Protein AF-A0A1G6MRA1-F1 (afdb_monomer)

pLDDT: mean 95.52, std 4.78, range [68.81, 98.44]

Radius of gyration: 17.94 Å; Cα contacts (8 Å, |Δi|>4): 20; chains: 1; bounding box: 34×18×49 Å

Organism: NCBI:txid361279

Secondary structure (DSSP, 8-state):
-TTTT--HHHHHHHHHHHHHHHHHHHHHHHHHHIIIIIHHHHHHT-HHHHHHHHHHHHHHHH-

Sequence (63 aa):
MVDDDRYCVDILTQISAINASLKQVGFRLLEDHTHHCVADAIKEGDGQEAIGELLQVFERFAK

Solvent-accessible surface area (backbone atoms only — not comparable to full-atom values): 3568 Å² total; per-residue (Å²): 93,77,95,68,70,51,60,66,68,59,54,52,51,51,52,51,51,49,53,53,50,52,52,54,53,52,49,51,53,50,51,52,42,47,68,44,61,35,49,48,30,46,75,74,69,49,28,70,61,41,52,53,52,51,51,57,52,48,58,64,72,73,105

Mean predicted aligned error: 3.19 Å

Foldseek 3Di:
DVVVVDDPVVVVVVVVVVVVVVLVVLVVVLVVCCVPVLVVCVVVVNNVVSVVVSVVSVVVSVD

Structure (mmCIF, N/CA/C/O backbone):
data_AF-A0A1G6MRA1-F1
#
_entry.id   AF-A0A1G6MRA1-F1
#
loop_
_atom_site.group_PDB
_atom_site.id
_atom_site.type_symbol
_atom_site.label_atom_id
_atom_site.label_alt_id
_atom_site.label_comp_id
_atom_site.label_asym_id
_atom_site.label_entity_id
_atom_site.label_seq_id
_atom_site.pdbx_PDB_ins_code
_atom_site.Cartn_x
_atom_site.Cartn_y
_atom_site.Cartn_z
_atom_site.occupancy
_atom_site.B_iso_or_equiv
_atom_site.auth_seq_id
_atom_site.auth_comp_id
_atom_site.auth_asym_id
_atom_site.auth_atom_id
_atom_site.pdbx_PDB_model_num
ATOM 1 N N . MET A 1 1 ? 8.544 -10.256 -22.288 1.00 94.19 1 MET A N 1
ATOM 2 C CA . MET A 1 1 ? 9.400 -9.054 -22.101 1.00 94.19 1 MET A CA 1
ATOM 3 C C . MET A 1 1 ? 10.856 -9.442 -21.931 1.00 94.19 1 MET A C 1
ATOM 5 O O . MET A 1 1 ? 11.652 -9.033 -22.758 1.00 94.19 1 MET A O 1
ATOM 9 N N . VAL A 1 2 ? 11.196 -10.196 -20.878 1.00 97.19 2 VAL A N 1
ATOM 10 C CA . VAL A 1 2 ? 12.553 -10.740 -20.685 1.00 97.19 2 VAL A CA 1
ATOM 11 C C . VAL A 1 2 ? 12.849 -11.796 -21.748 1.00 97.19 2 VAL A C 1
ATOM 13 O O . VAL A 1 2 ? 13.832 -11.663 -22.456 1.00 97.19 2 VAL A O 1
ATOM 16 N N . ASP A 1 3 ? 11.931 -12.746 -21.947 1.00 97.94 3 ASP A N 1
ATOM 17 C CA . ASP A 1 3 ? 12.051 -13.790 -22.981 1.00 97.94 3 ASP A CA 1
ATOM 18 C C . ASP A 1 3 ? 12.080 -13.239 -24.420 1.00 97.94 3 ASP A C 1
ATOM 20 O O . ASP A 1 3 ? 12.487 -13.938 -25.340 1.00 97.94 3 ASP A O 1
ATOM 24 N N . ASP A 1 4 ? 11.656 -11.982 -24.603 1.00 97.56 4 ASP A N 1
ATOM 25 C CA . ASP A 1 4 ? 11.656 -11.284 -25.895 1.00 97.56 4 ASP A CA 1
ATOM 26 C C . ASP A 1 4 ? 12.858 -10.325 -26.040 1.00 97.56 4 ASP A C 1
ATOM 28 O O . ASP A 1 4 ? 12.838 -9.459 -26.914 1.00 97.56 4 ASP A O 1
ATOM 32 N N . ASP A 1 5 ? 13.840 -10.386 -25.130 1.00 96.00 5 ASP A N 1
ATOM 33 C CA . ASP A 1 5 ? 15.022 -9.509 -25.081 1.00 96.00 5 ASP A CA 1
ATOM 34 C C . ASP A 1 5 ? 14.693 -8.003 -25.185 1.00 96.00 5 ASP A C 1
ATOM 36 O O . ASP A 1 5 ? 15.408 -7.208 -25.806 1.00 96.00 5 ASP A O 1
ATOM 40 N N . ARG A 1 6 ? 13.578 -7.573 -24.572 1.00 97.88 6 ARG A N 1
ATOM 41 C CA . ARG A 1 6 ? 13.18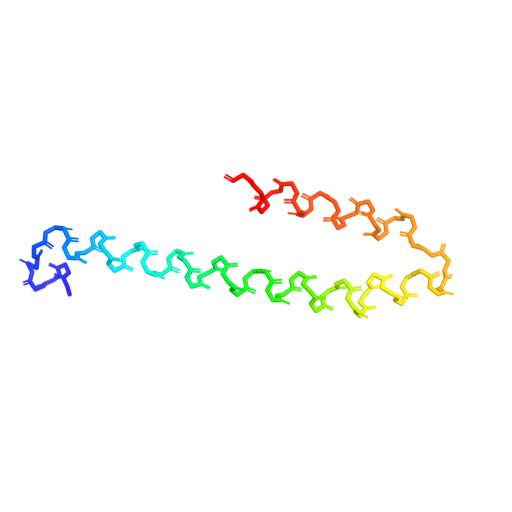4 -6.156 -24.576 1.00 97.88 6 ARG A CA 1
ATOM 42 C C . ARG A 1 6 ? 14.189 -5.295 -23.821 1.00 97.88 6 ARG A C 1
ATOM 44 O O . ARG A 1 6 ? 14.793 -5.717 -22.838 1.00 97.88 6 ARG A O 1
ATOM 51 N N . TYR A 1 7 ? 14.290 -4.033 -24.241 1.00 98.31 7 TYR A N 1
ATOM 52 C CA . TYR A 1 7 ? 15.204 -3.065 -23.647 1.00 98.31 7 TYR A CA 1
ATOM 53 C C . TYR A 1 7 ? 15.018 -2.961 -22.127 1.00 98.31 7 TYR A C 1
ATOM 55 O O . TYR A 1 7 ? 13.903 -2.788 -21.634 1.00 98.31 7 TYR A O 1
ATOM 63 N N . CYS A 1 8 ? 16.120 -3.037 -21.377 1.00 98.38 8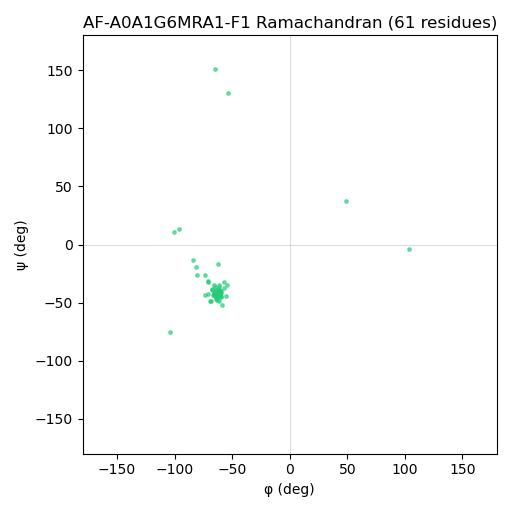 CYS A N 1
ATOM 64 C CA . CYS A 1 8 ? 16.091 -3.114 -19.916 1.00 98.38 8 CYS A CA 1
ATOM 65 C C . CYS A 1 8 ? 15.304 -1.964 -19.264 1.00 98.38 8 CYS A C 1
ATOM 67 O O . CYS A 1 8 ? 14.623 -2.176 -18.263 1.00 98.38 8 CYS A O 1
ATOM 69 N N . VAL A 1 9 ? 15.348 -0.757 -19.841 1.00 98.31 9 VAL A N 1
ATOM 70 C CA . VAL A 1 9 ? 14.611 0.414 -19.330 1.00 98.31 9 VAL A CA 1
ATOM 71 C C . VAL A 1 9 ? 13.094 0.227 -19.441 1.00 98.31 9 VAL A C 1
ATOM 73 O O . VAL A 1 9 ? 12.363 0.634 -18.537 1.00 98.31 9 VAL A O 1
ATOM 76 N N . ASP A 1 10 ? 12.605 -0.447 -20.484 1.00 98.06 10 ASP A N 1
ATOM 77 C CA . ASP A 1 10 ? 11.180 -0.766 -20.627 1.00 98.06 10 ASP A CA 1
ATOM 78 C C . ASP A 1 10 ? 10.725 -1.743 -19.540 1.00 98.06 10 ASP A C 1
ATOM 80 O O . ASP A 1 10 ? 9.651 -1.583 -18.958 1.00 98.06 10 ASP A O 1
ATOM 84 N N . ILE A 1 11 ? 11.548 -2.758 -19.258 1.00 98.44 11 ILE A N 1
ATOM 85 C CA . ILE A 1 11 ? 11.282 -3.754 -18.212 1.00 98.44 11 ILE A CA 1
ATOM 86 C C . ILE A 1 11 ? 11.237 -3.071 -16.845 1.00 98.44 11 ILE A C 1
ATOM 88 O O . ILE A 1 11 ? 10.278 -3.261 -16.099 1.00 98.44 11 ILE A O 1
ATOM 92 N N . LEU A 1 12 ? 12.222 -2.221 -16.542 1.00 98.31 12 LEU A N 1
ATOM 93 C CA . LEU A 1 12 ? 12.251 -1.451 -15.297 1.00 98.31 12 LEU A CA 1
ATOM 94 C C . LEU A 1 12 ? 11.030 -0.532 -15.168 1.00 98.31 12 LEU A C 1
ATOM 96 O O . LEU A 1 12 ? 10.431 -0.464 -14.099 1.00 98.31 12 LEU A O 1
ATOM 100 N N . THR A 1 13 ? 10.604 0.101 -16.262 1.00 98.38 13 THR A N 1
ATOM 101 C CA . THR A 1 13 ? 9.396 0.939 -16.290 1.00 98.38 13 THR A CA 1
ATOM 102 C C . THR A 1 13 ? 8.138 0.133 -15.953 1.00 98.38 13 THR A C 1
ATOM 104 O O . THR A 1 13 ? 7.307 0.584 -15.164 1.00 98.38 13 THR A O 1
ATOM 107 N N . GLN A 1 14 ? 7.996 -1.078 -16.500 1.00 98.25 14 GLN A N 1
ATOM 108 C CA . GLN A 1 14 ? 6.867 -1.959 -16.180 1.00 98.25 14 GLN A CA 1
ATOM 109 C C . GLN A 1 14 ? 6.908 -2.451 -14.729 1.00 98.25 14 GLN A C 1
ATOM 111 O O . GLN A 1 14 ? 5.875 -2.463 -14.063 1.00 98.25 14 GLN A O 1
ATOM 116 N N . ILE A 1 15 ? 8.091 -2.772 -14.197 1.00 98.38 15 ILE A N 1
ATOM 117 C CA . ILE A 1 15 ? 8.255 -3.105 -12.774 1.00 98.38 15 ILE A CA 1
ATOM 118 C C . ILE A 1 15 ? 7.819 -1.926 -11.895 1.00 98.38 15 ILE A C 1
ATOM 120 O O . ILE A 1 15 ? 7.057 -2.115 -10.947 1.00 98.38 15 ILE A O 1
ATOM 124 N N . SER A 1 16 ? 8.231 -0.697 -12.222 1.00 98.19 16 SER A N 1
ATOM 125 C CA . SER A 1 16 ? 7.789 0.500 -11.499 1.00 98.19 16 SER A CA 1
ATOM 126 C C . SER A 1 16 ? 6.269 0.689 -11.554 1.00 98.19 16 SER A C 1
ATOM 128 O O . SER A 1 16 ? 5.666 1.021 -10.533 1.00 98.19 16 SER A O 1
ATOM 130 N N . ALA A 1 17 ? 5.635 0.434 -12.703 1.00 98.25 17 ALA A N 1
ATOM 131 C CA . ALA A 1 17 ? 4.180 0.510 -12.850 1.00 98.25 17 ALA A CA 1
ATOM 132 C C . ALA A 1 17 ? 3.446 -0.533 -11.986 1.00 98.25 17 ALA A C 1
ATOM 134 O O . ALA A 1 17 ? 2.446 -0.214 -11.336 1.00 98.25 17 ALA A O 1
ATOM 135 N N . ILE A 1 18 ? 3.964 -1.764 -11.924 1.00 98.31 18 ILE A N 1
ATOM 136 C CA . ILE A 1 18 ? 3.422 -2.822 -11.061 1.00 98.31 18 ILE A CA 1
ATOM 137 C C . ILE A 1 18 ? 3.578 -2.434 -9.588 1.00 98.31 18 ILE A C 1
ATOM 139 O O . ILE A 1 18 ? 2.607 -2.502 -8.840 1.00 98.31 18 ILE A O 1
ATOM 143 N N . ASN A 1 19 ? 4.752 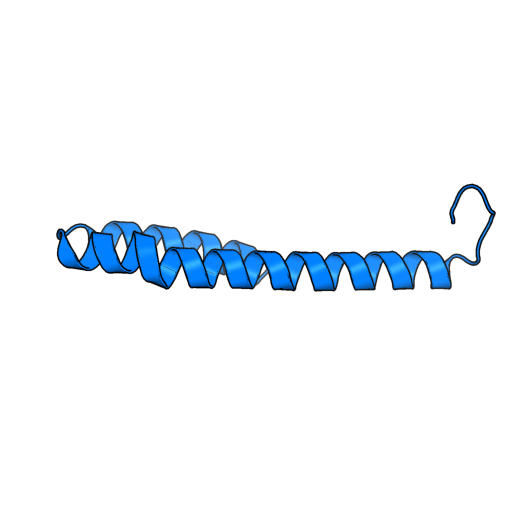-1.950 -9.177 1.00 97.12 19 ASN A N 1
ATOM 144 C CA . ASN A 1 19 ? 4.987 -1.507 -7.800 1.00 97.12 19 ASN A CA 1
ATOM 145 C C . ASN A 1 19 ? 4.034 -0.372 -7.391 1.00 97.12 19 ASN A C 1
ATOM 147 O O . ASN A 1 19 ? 3.474 -0.400 -6.295 1.00 97.12 19 ASN A O 1
ATOM 151 N N . ALA A 1 20 ? 3.796 0.599 -8.279 1.00 96.69 20 ALA A N 1
ATOM 152 C CA . ALA A 1 20 ? 2.825 1.667 -8.042 1.00 96.69 20 ALA A CA 1
ATOM 153 C C . ALA A 1 20 ? 1.394 1.123 -7.889 1.00 96.69 20 ALA A C 1
ATOM 155 O O . ALA A 1 20 ? 0.664 1.537 -6.986 1.00 96.69 20 ALA A O 1
ATOM 156 N N . SER A 1 21 ? 1.016 0.155 -8.726 1.00 97.75 21 SER A N 1
ATOM 157 C CA . SER A 1 21 ? -0.299 -0.495 -8.671 1.00 97.75 21 SER A CA 1
ATOM 158 C C . SER A 1 21 ? -0.487 -1.288 -7.374 1.00 97.75 21 SER A C 1
ATOM 160 O O . SER A 1 21 ? -1.515 -1.158 -6.714 1.00 97.75 21 SER A O 1
ATOM 162 N N . LEU A 1 22 ? 0.525 -2.051 -6.949 1.00 96.50 22 LEU A N 1
ATOM 163 C CA . LEU A 1 22 ? 0.505 -2.784 -5.679 1.00 96.50 22 LEU A CA 1
ATOM 16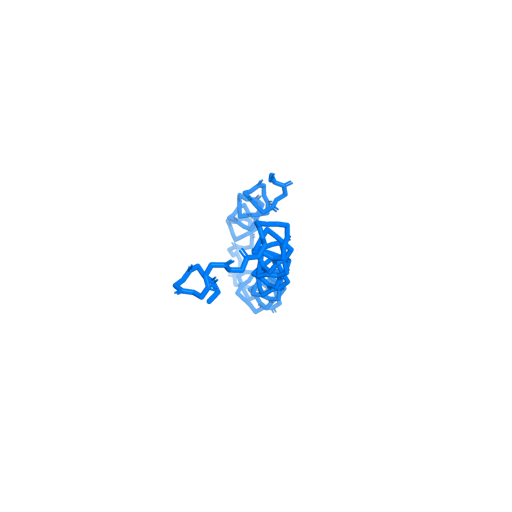4 C C . LEU A 1 22 ? 0.380 -1.837 -4.482 1.00 96.50 22 LEU A C 1
ATOM 166 O O . LEU A 1 22 ? -0.405 -2.102 -3.572 1.00 96.50 22 LEU A O 1
ATOM 170 N N . LYS A 1 23 ? 1.088 -0.701 -4.504 1.00 93.94 23 LYS A N 1
ATOM 171 C CA . LYS A 1 23 ? 0.969 0.326 -3.461 1.00 93.94 23 LYS A CA 1
ATOM 172 C C . LYS A 1 23 ? -0.451 0.894 -3.391 1.00 93.94 23 LYS A C 1
ATOM 174 O O . LYS A 1 23 ? -0.994 1.040 -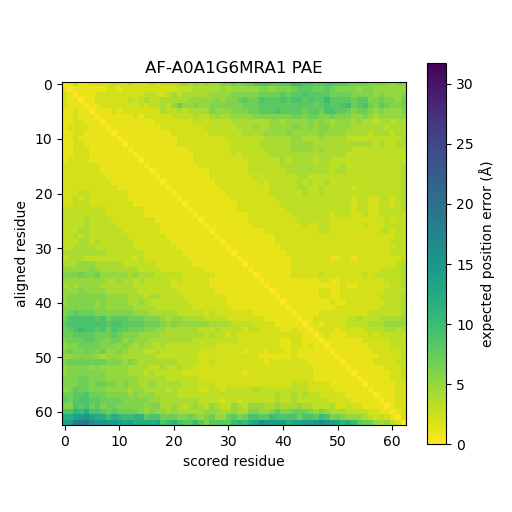2.301 1.00 93.94 23 LYS A O 1
ATOM 179 N N . GLN A 1 24 ? -1.076 1.161 -4.539 1.00 95.75 24 GLN A N 1
ATOM 180 C CA . GLN A 1 24 ? -2.462 1.629 -4.595 1.00 95.75 24 GLN A CA 1
ATOM 181 C C . GLN A 1 24 ? -3.448 0.595 -4.030 1.00 95.75 24 GLN A C 1
ATOM 183 O O . GLN A 1 24 ? -4.332 0.962 -3.258 1.00 95.75 24 GLN A O 1
ATOM 188 N N . VAL A 1 25 ? -3.295 -0.683 -4.386 1.00 96.44 25 VAL A N 1
ATOM 189 C CA . VAL A 1 25 ? -4.137 -1.765 -3.848 1.00 96.44 25 VAL A CA 1
ATOM 190 C C . VAL A 1 25 ? -3.980 -1.868 -2.333 1.00 96.44 25 VAL A C 1
ATOM 192 O O . VAL A 1 25 ? -4.978 -1.929 -1.622 1.00 96.44 25 VAL A O 1
ATOM 195 N N . GLY A 1 26 ? -2.745 -1.826 -1.830 1.00 94.25 26 GLY A N 1
ATOM 196 C CA . GLY A 1 26 ? -2.486 -1.865 -0.394 1.00 94.25 26 GLY A CA 1
ATOM 197 C C . GLY A 1 26 ? -3.122 -0.697 0.367 1.00 94.25 26 GLY A C 1
ATOM 198 O O . GLY A 1 26 ? -3.715 -0.917 1.418 1.00 94.25 26 GLY A O 1
ATOM 199 N N . PHE A 1 27 ? -3.096 0.518 -0.192 1.00 94.31 27 PHE A N 1
ATOM 200 C CA . PHE A 1 27 ? -3.806 1.656 0.401 1.00 94.31 27 PHE A CA 1
ATOM 201 C C . PHE A 1 27 ? -5.320 1.459 0.455 1.00 94.31 27 PHE A C 1
ATOM 203 O O . PHE A 1 27 ? -5.922 1.778 1.474 1.00 94.31 27 PHE A O 1
ATOM 210 N N . ARG A 1 28 ? -5.935 0.908 -0.599 1.00 96.31 28 ARG A N 1
ATOM 211 C CA . ARG A 1 28 ? -7.380 0.630 -0.581 1.00 96.31 28 ARG A CA 1
ATOM 212 C C . ARG A 1 28 ? -7.759 -0.419 0.456 1.00 96.31 28 ARG A C 1
ATOM 214 O O . ARG A 1 28 ? -8.742 -0.245 1.160 1.00 96.31 28 ARG A O 1
ATOM 221 N N . LEU A 1 29 ? -6.955 -1.472 0.596 1.00 95.75 29 LEU A N 1
ATOM 222 C CA . LEU A 1 29 ? -7.174 -2.472 1.643 1.00 95.75 29 LEU A CA 1
ATOM 223 C C . LEU A 1 29 ? -7.053 -1.865 3.046 1.00 95.75 29 LEU A C 1
ATOM 225 O O . LEU A 1 29 ? -7.824 -2.215 3.934 1.00 95.75 29 LEU A O 1
ATOM 229 N N . LEU A 1 30 ? -6.105 -0.946 3.244 1.00 94.88 30 LEU A N 1
ATOM 230 C CA . LEU A 1 30 ? -5.942 -0.235 4.509 1.00 94.88 30 LE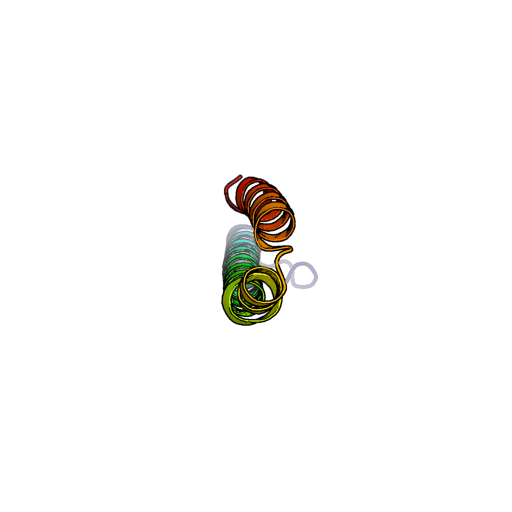U A CA 1
ATOM 231 C C . LEU A 1 30 ? -7.138 0.680 4.818 1.00 94.88 30 LEU A C 1
ATOM 233 O O . LEU A 1 30 ? -7.604 0.717 5.957 1.00 94.88 30 LEU A O 1
ATOM 237 N N . GLU A 1 31 ? -7.641 1.398 3.812 1.00 95.81 31 GLU A N 1
ATOM 238 C CA . GLU A 1 31 ? -8.851 2.222 3.902 1.00 95.81 31 GLU A CA 1
ATOM 239 C C . GLU A 1 31 ? -10.066 1.368 4.292 1.00 95.81 31 GLU A C 1
ATOM 241 O O . GLU A 1 31 ? -10.718 1.654 5.299 1.00 95.81 31 GLU A O 1
ATOM 246 N N . ASP A 1 32 ? -10.308 0.266 3.576 1.00 97.06 32 ASP A N 1
ATOM 247 C CA . ASP A 1 32 ? -11.401 -0.663 3.874 1.00 97.06 32 ASP A CA 1
ATOM 248 C C . ASP A 1 32 ? -11.278 -1.249 5.289 1.00 97.06 32 ASP A C 1
ATOM 250 O O . ASP A 1 32 ? -12.260 -1.288 6.032 1.00 97.06 32 ASP A O 1
ATOM 254 N N . HIS A 1 33 ? -10.081 -1.668 5.706 1.00 95.62 33 HIS A N 1
ATOM 255 C CA . HIS A 1 33 ? -9.845 -2.187 7.055 1.00 95.62 33 HIS A CA 1
ATOM 256 C C . HIS A 1 33 ? -10.134 -1.137 8.140 1.00 95.62 33 HIS A C 1
ATOM 258 O O . HIS A 1 33 ? -10.735 -1.449 9.171 1.00 95.62 33 HIS A O 1
ATOM 264 N N . THR A 1 34 ? -9.764 0.120 7.891 1.00 96.31 34 THR A N 1
ATOM 265 C CA . THR A 1 34 ? -10.014 1.232 8.816 1.00 96.31 34 THR A CA 1
ATOM 266 C C . THR A 1 34 ? -11.513 1.509 8.961 1.00 96.31 34 THR A C 1
ATOM 268 O O . THR A 1 34 ? -12.007 1.692 10.074 1.00 96.31 34 THR A O 1
ATOM 271 N N . HIS A 1 35 ? -12.255 1.513 7.851 1.00 97.81 35 HIS A N 1
ATOM 272 C CA . HIS A 1 35 ? -13.688 1.818 7.849 1.00 97.81 35 HIS A CA 1
ATOM 273 C C . HIS A 1 35 ? -14.575 0.706 8.407 1.00 97.81 35 HIS A C 1
ATOM 275 O O . HIS A 1 35 ? -15.659 1.012 8.903 1.00 97.81 35 HIS A O 1
ATOM 281 N N . HIS A 1 36 ? -14.134 -0.550 8.332 1.00 96.62 36 HIS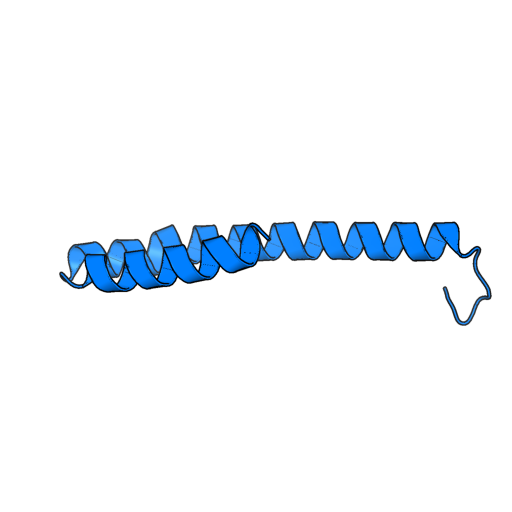 A N 1
ATOM 282 C CA . HIS A 1 36 ? -14.905 -1.692 8.817 1.00 96.62 36 HIS A CA 1
ATOM 283 C C . HIS A 1 36 ? -14.347 -2.194 10.148 1.00 96.62 36 HIS A C 1
ATOM 285 O O . HIS A 1 36 ? -14.894 -1.889 11.203 1.00 96.62 36 HIS A O 1
ATOM 291 N N . CYS A 1 37 ? -13.216 -2.900 10.118 1.00 97.12 37 CYS A N 1
ATOM 292 C CA . CYS A 1 37 ? -12.684 -3.606 11.281 1.00 97.12 37 CYS A CA 1
ATOM 293 C C . CYS A 1 37 ? -12.345 -2.660 12.440 1.00 97.12 37 CYS A C 1
ATOM 295 O O . CYS A 1 37 ? -12.762 -2.897 13.570 1.00 97.12 37 CYS A O 1
ATOM 297 N N . VAL A 1 38 ? -11.619 -1.570 12.167 1.00 97.50 38 VAL A N 1
ATOM 298 C CA . VAL A 1 38 ? -11.212 -0.629 13.225 1.00 97.50 38 VAL A CA 1
ATOM 299 C C . VAL A 1 38 ? -12.412 0.164 13.741 1.00 97.50 38 VAL A C 1
ATOM 301 O O . VAL A 1 38 ? -12.568 0.337 14.949 1.00 97.50 38 VAL A O 1
ATOM 304 N N . ALA A 1 39 ? -13.290 0.624 12.846 1.00 97.94 39 ALA A N 1
ATOM 305 C CA . ALA A 1 39 ? -14.501 1.341 13.235 1.00 97.94 39 ALA A CA 1
ATOM 306 C C . ALA A 1 39 ? -15.447 0.486 14.094 1.00 97.94 39 ALA A C 1
ATOM 308 O O . ALA A 1 39 ? -16.072 1.019 15.011 1.00 97.94 39 ALA A O 1
ATOM 309 N N . ASP A 1 40 ? -15.555 -0.814 13.817 1.00 98.12 40 ASP A N 1
ATOM 310 C CA . ASP A 1 40 ? -16.372 -1.736 14.605 1.00 98.12 40 ASP A CA 1
ATOM 311 C C . ASP A 1 40 ? -15.721 -2.050 15.957 1.00 98.12 40 ASP A C 1
ATOM 313 O O . ASP A 1 40 ? -16.384 -1.900 16.983 1.00 98.12 40 ASP A O 1
ATOM 317 N N . ALA A 1 41 ? -14.408 -2.299 16.000 1.00 98.00 41 ALA A N 1
ATOM 318 C CA . ALA A 1 41 ? -13.675 -2.478 17.257 1.00 98.00 41 ALA A CA 1
ATOM 319 C C . ALA A 1 41 ? -13.814 -1.264 18.198 1.00 98.00 41 ALA A C 1
ATOM 321 O O . ALA A 1 41 ? -13.973 -1.414 19.409 1.00 98.00 41 ALA A O 1
ATOM 322 N N . ILE A 1 42 ? -13.824 -0.038 17.658 1.00 97.94 42 ILE A N 1
ATOM 323 C CA . ILE A 1 42 ? -14.078 1.177 18.451 1.00 97.94 42 ILE A CA 1
ATOM 324 C C . ILE A 1 42 ? -15.468 1.147 19.103 1.00 97.94 42 ILE A C 1
ATOM 326 O O . ILE A 1 42 ? -15.604 1.564 20.254 1.00 97.94 42 ILE A O 1
ATOM 330 N N . LYS A 1 43 ? -16.498 0.667 18.397 1.00 97.62 43 LYS A N 1
ATOM 331 C CA . LYS A 1 43 ? -17.865 0.571 18.939 1.00 97.62 43 LYS A CA 1
ATOM 332 C C . LYS A 1 43 ? -17.987 -0.527 19.994 1.00 97.62 43 LYS A C 1
ATOM 334 O O . LYS A 1 43 ? -18.788 -0.386 20.913 1.00 97.62 43 LYS A O 1
ATOM 339 N N . GLU A 1 44 ? -17.212 -1.596 19.851 1.00 97.75 44 GLU A N 1
ATOM 340 C CA . GLU A 1 44 ? -17.232 -2.767 20.736 1.00 97.75 44 GLU A CA 1
ATOM 341 C C . GLU A 1 44 ? -16.370 -2.584 21.998 1.00 97.75 44 GLU A C 1
ATOM 343 O O . GLU A 1 44 ? -16.552 -3.306 22.975 1.00 97.75 44 GLU A O 1
ATOM 348 N N . GLY A 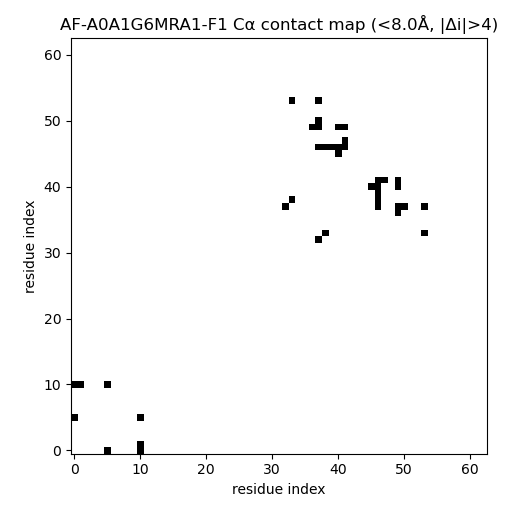1 45 ? -15.517 -1.554 22.029 1.00 97.38 45 GLY A N 1
ATOM 349 C CA . GLY A 1 45 ? -14.672 -1.206 23.178 1.00 97.38 45 GLY A CA 1
ATOM 350 C C . GLY A 1 45 ? -13.201 -1.601 23.024 1.00 97.38 45 GLY A C 1
ATOM 351 O O . GLY A 1 45 ? -12.382 -1.204 23.850 1.00 97.38 45 GLY A O 1
ATOM 352 N N . ASP A 1 46 ? -12.849 -2.271 21.927 1.00 97.25 46 ASP A N 1
ATOM 353 C CA . ASP A 1 46 ? -11.502 -2.773 21.618 1.00 97.25 46 ASP A CA 1
ATOM 354 C C . ASP A 1 46 ? -10.693 -1.816 20.714 1.00 97.25 46 ASP A C 1
ATOM 356 O O . ASP A 1 46 ? -9.632 -2.148 20.180 1.00 97.25 46 ASP A O 1
ATOM 360 N N . GLY A 1 47 ? -11.170 -0.578 20.546 1.00 96.81 47 GLY A N 1
ATOM 361 C CA . GLY A 1 47 ? -10.597 0.393 19.610 1.00 96.81 47 GLY A CA 1
ATOM 362 C C . GLY A 1 47 ? -9.114 0.706 19.834 1.00 96.81 47 GLY A C 1
ATOM 363 O O . GLY A 1 47 ? -8.393 0.948 18.871 1.00 96.81 47 GLY A O 1
ATOM 364 N N . GLN A 1 48 ? -8.628 0.679 21.078 1.00 97.06 48 GLN A N 1
ATOM 365 C CA . GLN A 1 48 ? -7.227 0.998 21.373 1.00 97.06 48 GLN A CA 1
ATOM 366 C C . GLN A 1 48 ? -6.257 -0.057 20.817 1.00 97.06 48 GLN A C 1
ATOM 368 O O . GLN A 1 48 ? -5.186 0.300 20.323 1.00 97.06 48 GLN A O 1
ATOM 373 N N . GLU A 1 49 ? -6.632 -1.336 20.880 1.00 96.44 49 GLU A N 1
ATOM 374 C CA . GLU A 1 49 ? -5.841 -2.433 20.317 1.00 96.44 49 GLU A CA 1
ATOM 375 C C . GLU A 1 49 ? -5.846 -2.360 18.787 1.00 96.44 49 GLU A C 1
ATOM 377 O O . GLU A 1 49 ? -4.779 -2.327 18.169 1.00 96.44 49 GLU A O 1
ATOM 382 N N . ALA A 1 50 ? -7.030 -2.197 18.187 1.00 97.25 50 ALA A N 1
ATOM 383 C CA . ALA A 1 50 ? -7.193 -2.096 16.737 1.00 97.25 50 ALA A CA 1
ATOM 384 C C . ALA A 1 50 ? -6.444 -0.892 16.131 1.00 97.25 50 ALA A C 1
ATOM 386 O O . ALA A 1 50 ? -5.791 -1.012 15.094 1.00 97.25 50 ALA A O 1
ATOM 387 N N . ILE A 1 51 ? -6.474 0.272 16.790 1.00 96.81 51 ILE A N 1
ATOM 388 C CA . ILE A 1 51 ? -5.691 1.447 16.370 1.00 96.81 51 ILE A CA 1
ATOM 389 C C . ILE A 1 51 ? -4.186 1.157 16.465 1.00 96.81 51 ILE A C 1
ATOM 391 O O . ILE A 1 51 ? -3.421 1.566 15.590 1.00 96.81 51 ILE A O 1
ATOM 395 N N . GLY A 1 52 ? -3.747 0.446 17.507 1.00 96.75 52 GLY A N 1
ATOM 396 C CA . GLY A 1 52 ? -2.352 0.041 17.665 1.00 96.75 52 GLY A CA 1
ATOM 397 C C . GLY A 1 52 ? -1.866 -0.858 16.526 1.00 96.75 52 GLY A C 1
ATOM 398 O O . GLY A 1 52 ? -0.778 -0.635 15.992 1.00 96.75 52 GLY A O 1
ATOM 399 N N . GLU A 1 53 ? -2.676 -1.834 16.117 1.00 95.31 53 GLU A N 1
ATOM 400 C CA . GLU A 1 53 ? -2.385 -2.696 14.967 1.00 95.31 53 GLU A CA 1
ATOM 401 C C . GLU A 1 53 ? -2.339 -1.894 13.659 1.00 95.31 53 GLU A C 1
ATOM 403 O O . GLU A 1 53 ? -1.372 -1.999 12.897 1.00 95.31 53 GLU A O 1
ATOM 408 N N . LEU A 1 54 ? -3.328 -1.022 13.434 1.00 95.69 54 LEU A N 1
ATOM 409 C CA . LEU A 1 54 ? -3.391 -0.166 12.251 1.00 95.69 54 LEU A CA 1
ATOM 410 C C . LEU A 1 54 ? -2.115 0.674 12.086 1.00 95.69 54 LEU A C 1
ATOM 412 O O . LEU A 1 54 ? -1.563 0.760 10.988 1.00 95.69 54 LEU A O 1
ATOM 416 N N . LEU A 1 55 ? -1.612 1.262 13.176 1.00 95.00 55 LEU A N 1
ATOM 417 C CA . LEU A 1 55 ? -0.384 2.060 13.158 1.00 95.00 55 LEU A CA 1
ATOM 418 C C . LEU A 1 55 ? 0.857 1.224 12.809 1.00 95.00 55 LEU A C 1
ATOM 420 O O . LEU A 1 55 ? 1.718 1.702 12.069 1.00 95.00 55 LEU A O 1
ATOM 424 N N . GLN A 1 56 ? 0.939 -0.028 13.271 1.00 93.38 56 GLN A N 1
ATOM 425 C CA . GLN A 1 56 ? 2.036 -0.933 12.900 1.00 93.38 56 GLN A CA 1
ATOM 426 C C . GLN A 1 56 ? 2.012 -1.280 11.408 1.00 93.38 56 GLN A C 1
ATOM 428 O O . GLN A 1 56 ? 3.063 -1.341 10.763 1.00 93.38 56 GLN A O 1
ATOM 433 N N . VAL A 1 57 ? 0.822 -1.500 10.843 1.00 90.81 57 VAL A N 1
ATOM 434 C CA . VAL A 1 57 ? 0.657 -1.744 9.404 1.00 90.81 57 VAL A CA 1
ATOM 435 C C . VAL A 1 57 ? 1.015 -0.489 8.608 1.00 90.81 57 VAL A C 1
ATOM 437 O O . VAL A 1 57 ? 1.760 -0.578 7.630 1.00 90.81 57 VAL A O 1
ATOM 440 N N . PHE A 1 58 ? 0.565 0.685 9.054 1.00 90.62 58 PHE A N 1
ATOM 441 C CA . PHE A 1 58 ? 0.876 1.958 8.407 1.00 90.62 58 PHE A CA 1
ATOM 442 C C . PHE A 1 58 ? 2.386 2.241 8.371 1.00 90.62 58 PHE A C 1
ATOM 444 O O . PHE A 1 58 ? 2.906 2.629 7.327 1.00 90.62 58 PHE A O 1
ATOM 451 N N . GLU A 1 59 ? 3.121 1.977 9.459 1.00 90.50 59 GLU A N 1
ATOM 452 C CA . GLU A 1 59 ? 4.580 2.163 9.494 1.00 90.50 59 GLU A CA 1
ATOM 453 C C . GLU A 1 59 ? 5.308 1.277 8.467 1.00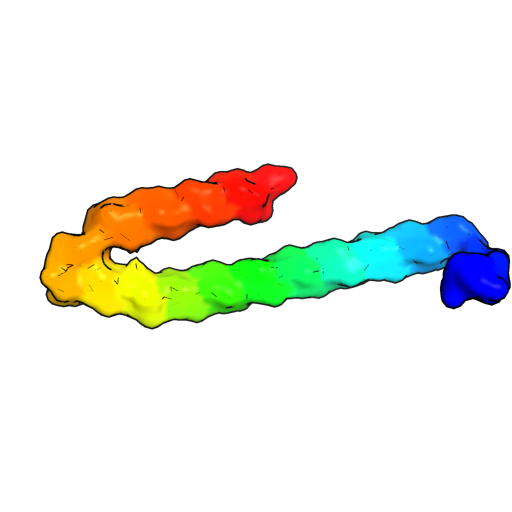 90.50 59 GLU A C 1
ATOM 455 O O . GLU A 1 59 ? 6.300 1.695 7.868 1.00 90.50 59 GLU A O 1
ATOM 460 N N . ARG A 1 60 ? 4.807 0.059 8.220 1.00 86.44 60 ARG A N 1
ATOM 461 C CA . ARG A 1 60 ? 5.354 -0.844 7.192 1.00 86.44 60 ARG A CA 1
ATOM 462 C C . ARG A 1 60 ? 5.049 -0.367 5.772 1.00 86.44 60 ARG A C 1
ATOM 464 O O . ARG A 1 60 ? 5.859 -0.607 4.888 1.00 86.44 60 ARG A O 1
ATOM 471 N N . PHE A 1 61 ? 3.913 0.296 5.564 1.00 84.06 61 PHE A N 1
ATOM 472 C CA . PHE A 1 61 ? 3.495 0.843 4.266 1.00 84.06 61 PHE A CA 1
ATOM 473 C C . PHE A 1 61 ? 4.143 2.189 3.916 1.00 84.06 61 PHE A C 1
ATOM 475 O O . PHE A 1 61 ? 4.227 2.551 2.739 1.00 84.06 61 PHE A O 1
ATOM 482 N N . ALA A 1 62 ? 4.539 2.955 4.934 1.00 80.00 62 ALA A N 1
ATOM 483 C CA . ALA A 1 62 ? 5.178 4.257 4.776 1.00 80.00 62 ALA A CA 1
ATOM 484 C C . ALA A 1 62 ? 6.685 4.166 4.474 1.00 80.00 62 ALA A C 1
ATOM 486 O O . ALA A 1 62 ? 7.251 5.139 3.972 1.00 80.00 62 ALA A O 1
ATOM 487 N N . LYS A 1 63 ? 7.317 3.026 4.779 1.00 68.81 63 LYS A N 1
ATOM 488 C CA . LYS A 1 63 ? 8.695 2.697 4.382 1.00 68.81 63 LYS A CA 1
ATOM 489 C C . LYS A 1 63 ? 8.758 2.305 2.906 1.00 68.81 63 LYS A C 1
ATOM 491 O O . LYS A 1 63 ? 9.761 2.686 2.266 1.00 68.81 63 LYS A O 1
#

InterPro domains:
  IPR003735 Metal-sensitive transcriptional repressor [PF02583] (1-59)
  IPR003735 Metal-sensitive transcriptional repressor [PTHR33677] (1-62)
  IPR038390 Metal-sensitive repressor, helix protomer superfamily [G3DSA:1.20.58.1000] (1-63)